Protein AF-A0A366ZLL6-F1 (afdb_monomer)

pLDDT: mean 86.87, std 13.33, range [36.53, 97.62]

Sequence (105 aa):
MARSDVAAGHRADALIRLEEAERARLLTSVFREGSPSVMFRFREAGEHENGDMFGAVIEELEEQLDGRLRVHLLFWSDLARIYVTPGVEFEVWYARTVGDGVVLP

Nearest PDB structures (foldseek):
  2ey4-assembly1_A  TM=4.669E-01  e=7.916E-01  Pyrococcus furiosus
  2v9k-assembly1_A  TM=3.910E-01  e=3.209E+00  Homo sapiens
  5t3x-assembly1_E  TM=2.622E-01  e=1.504E+00  Homo sapiens
  6cet-assembly1_D  TM=3.250E-01  e=2.856E+00  Homo sapiens
  1yuh-assembly2_A  TM=2.947E-01  e=5.751E+00  Mus musculus

Secondary structure (DSSP, 8-state):
---------EEEEEEEEE-HHHHHHHHHHTSSTT---EEEEETTTSSSTT-EEEEEEEEEEEE-TTS-EEEEEEES-TTHHHH--TT-EEEEEESEEEEEEEE--

Structure (mmCIF, N/CA/C/O backbone):
data_AF-A0A366ZLL6-F1
#
_entry.id   AF-A0A366ZLL6-F1
#
loop_
_atom_site.group_PDB
_atom_site.id
_atom_site.type_symbol
_atom_site.label_atom_id
_atom_site.label_alt_id
_atom_site.label_comp_id
_atom_site.label_asym_id
_atom_site.label_entity_id
_atom_site.label_seq_id
_atom_site.pdbx_PDB_ins_code
_atom_site.Cartn_x
_atom_site.Cartn_y
_atom_site.Cartn_z
_atom_site.occupancy
_atom_site.B_iso_or_equiv
_atom_site.auth_seq_id
_atom_site.auth_comp_id
_atom_site.auth_asym_id
_atom_site.auth_atom_id
_atom_site.pdbx_PDB_model_num
ATOM 1 N N . MET A 1 1 ? 14.750 32.183 3.276 1.00 43.66 1 MET A N 1
ATOM 2 C CA . MET A 1 1 ? 13.752 31.097 3.207 1.00 43.66 1 MET A CA 1
ATOM 3 C C . MET A 1 1 ? 13.640 30.671 1.759 1.00 43.66 1 MET A C 1
ATOM 5 O O . MET A 1 1 ? 13.121 31.432 0.960 1.00 43.66 1 MET A O 1
ATOM 9 N N . ALA A 1 2 ? 14.186 29.508 1.428 1.00 36.53 2 ALA A N 1
ATOM 10 C CA . ALA A 1 2 ? 13.964 28.828 0.160 1.00 36.53 2 ALA A CA 1
ATOM 11 C C . ALA A 1 2 ? 13.933 27.338 0.508 1.00 36.53 2 ALA A C 1
ATOM 13 O O . ALA A 1 2 ? 14.966 26.755 0.827 1.00 36.53 2 ALA A O 1
ATOM 14 N N . ARG A 1 3 ? 12.734 26.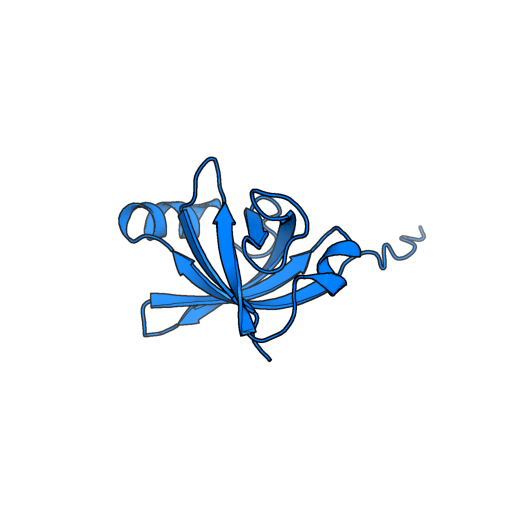752 0.589 1.00 41.09 3 ARG A N 1
ATOM 15 C CA . ARG A 1 3 ? 12.583 25.295 0.574 1.00 41.09 3 ARG A CA 1
ATOM 16 C C . ARG A 1 3 ? 12.740 24.904 -0.891 1.00 41.09 3 ARG A C 1
ATOM 18 O O . ARG A 1 3 ? 11.761 24.926 -1.621 1.00 41.09 3 ARG A O 1
ATOM 25 N N . SER A 1 4 ? 13.984 24.704 -1.324 1.00 44.28 4 SER A N 1
ATOM 26 C CA . SER A 1 4 ? 14.260 24.142 -2.645 1.00 44.28 4 SER A CA 1
ATOM 27 C C . SER A 1 4 ? 13.771 22.702 -2.676 1.00 44.28 4 SER A C 1
ATOM 29 O O . SER A 1 4 ? 14.033 21.927 -1.756 1.00 44.28 4 SER A O 1
ATOM 31 N N . ASP A 1 5 ? 13.025 22.420 -3.732 1.00 45.12 5 ASP A N 1
ATOM 32 C CA . ASP A 1 5 ? 12.315 21.197 -4.057 1.00 45.12 5 ASP A CA 1
ATOM 33 C C . ASP A 1 5 ? 13.146 19.932 -3.832 1.00 45.12 5 ASP A C 1
ATOM 35 O O . ASP A 1 5 ? 14.110 19.661 -4.550 1.00 45.12 5 ASP A O 1
ATOM 39 N N . VAL A 1 6 ? 12.723 19.093 -2.886 1.00 46.91 6 VAL A N 1
ATOM 40 C CA . VAL A 1 6 ? 13.045 17.666 -2.959 1.00 46.91 6 VAL A CA 1
ATOM 41 C C . VAL A 1 6 ? 12.043 17.062 -3.938 1.00 46.91 6 VAL A C 1
ATOM 43 O O . VAL A 1 6 ? 11.020 16.510 -3.552 1.00 46.91 6 VAL A O 1
ATOM 46 N N . ALA A 1 7 ? 12.324 17.220 -5.230 1.00 48.06 7 ALA A N 1
ATOM 47 C CA . ALA A 1 7 ? 11.638 16.529 -6.321 1.00 48.06 7 ALA A CA 1
ATOM 48 C C . ALA A 1 7 ? 12.125 15.069 -6.457 1.00 48.06 7 ALA A C 1
ATOM 50 O O . ALA A 1 7 ? 12.295 14.576 -7.567 1.00 48.06 7 ALA A O 1
ATOM 51 N N . ALA A 1 8 ? 12.413 14.404 -5.334 1.00 55.50 8 ALA A N 1
ATOM 52 C CA . ALA A 1 8 ? 12.862 13.018 -5.286 1.00 55.50 8 ALA A CA 1
ATOM 53 C C . ALA A 1 8 ? 11.748 12.200 -4.637 1.00 55.50 8 ALA A C 1
ATOM 55 O O . ALA A 1 8 ? 11.571 12.213 -3.417 1.00 55.50 8 ALA A O 1
ATOM 56 N N . GLY A 1 9 ? 10.926 11.592 -5.478 1.00 75.88 9 GLY A N 1
ATOM 57 C CA . GLY A 1 9 ? 9.854 10.726 -5.034 1.00 75.88 9 GLY A CA 1
ATOM 58 C C . GLY A 1 9 ? 8.932 10.322 -6.172 1.00 75.88 9 GLY A C 1
ATOM 59 O O . GLY A 1 9 ? 8.524 11.143 -6.994 1.00 75.88 9 GLY A O 1
ATOM 60 N N . HIS A 1 10 ? 8.612 9.033 -6.223 1.00 91.81 10 HIS A N 1
ATOM 61 C CA . HIS A 1 10 ? 7.699 8.463 -7.209 1.00 91.81 10 HIS A CA 1
ATOM 62 C C . HIS A 1 10 ? 6.290 8.412 -6.629 1.00 91.81 10 HIS A C 1
ATOM 64 O O . HIS A 1 10 ? 6.121 8.019 -5.475 1.00 91.81 10 HIS A O 1
ATOM 70 N N . ARG A 1 11 ? 5.286 8.802 -7.415 1.00 93.50 11 ARG A N 1
ATOM 71 C CA . ARG A 1 11 ? 3.880 8.747 -7.002 1.00 93.50 11 ARG A CA 1
ATOM 72 C C . ARG A 1 11 ? 3.157 7.614 -7.696 1.00 93.50 11 ARG A C 1
ATOM 74 O O . ARG A 1 11 ? 3.375 7.392 -8.885 1.00 93.50 11 ARG A O 1
ATOM 81 N N . ALA A 1 12 ? 2.285 6.941 -6.960 1.00 95.19 12 ALA A N 1
ATOM 82 C C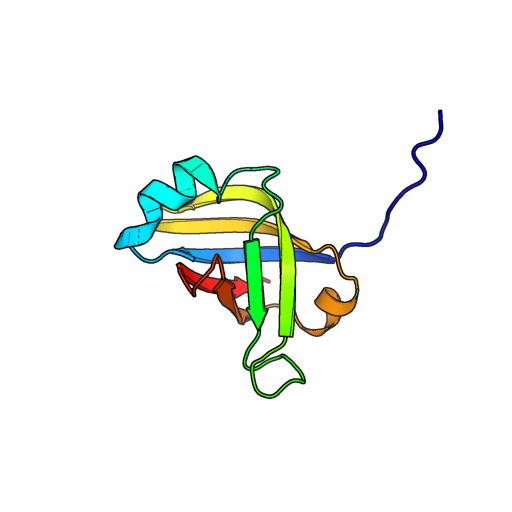A . ALA A 1 12 ? 1.417 5.921 -7.517 1.00 95.19 12 ALA A CA 1
ATOM 83 C C . ALA A 1 12 ? 0.104 5.823 -6.743 1.00 95.19 12 ALA A C 1
ATOM 85 O O . ALA A 1 12 ? 0.078 5.949 -5.517 1.00 95.19 12 ALA A O 1
ATOM 86 N N . ASP A 1 13 ? -0.958 5.523 -7.477 1.00 96.75 13 ASP A N 1
ATOM 87 C CA . ASP A 1 13 ? -2.228 5.110 -6.904 1.00 96.75 13 ASP A CA 1
ATOM 88 C C . ASP A 1 13 ? -2.180 3.606 -6.647 1.00 96.75 13 ASP A C 1
ATOM 90 O O . ASP A 1 13 ? -1.636 2.839 -7.446 1.00 96.75 13 ASP A O 1
ATOM 94 N N . ALA A 1 14 ? -2.764 3.161 -5.542 1.00 97.00 14 ALA A N 1
ATOM 95 C CA . ALA A 1 14 ? -2.849 1.743 -5.242 1.00 97.00 14 ALA A CA 1
ATOM 96 C C . ALA A 1 14 ? -4.167 1.377 -4.568 1.00 97.00 14 ALA A C 1
ATOM 98 O O . ALA A 1 14 ? -4.815 2.195 -3.910 1.00 97.00 14 ALA A O 1
ATOM 99 N N . LEU A 1 15 ? -4.536 0.109 -4.714 1.00 97.50 15 LEU A N 1
ATOM 100 C CA . LEU A 1 15 ? -5.627 -0.502 -3.975 1.00 97.50 15 LEU A CA 1
ATOM 101 C C . LEU A 1 15 ? -5.044 -1.517 -2.998 1.00 97.50 15 LEU A C 1
ATOM 103 O O . LEU A 1 15 ? -4.341 -2.438 -3.406 1.00 97.50 15 LEU A O 1
ATOM 107 N N . ILE A 1 16 ? -5.337 -1.340 -1.715 1.00 96.50 16 ILE A N 1
ATOM 108 C CA . ILE A 1 16 ? -4.789 -2.135 -0.620 1.00 96.50 16 ILE A CA 1
ATOM 109 C C . ILE A 1 16 ? -5.904 -2.888 0.087 1.00 96.50 16 ILE A C 1
ATOM 111 O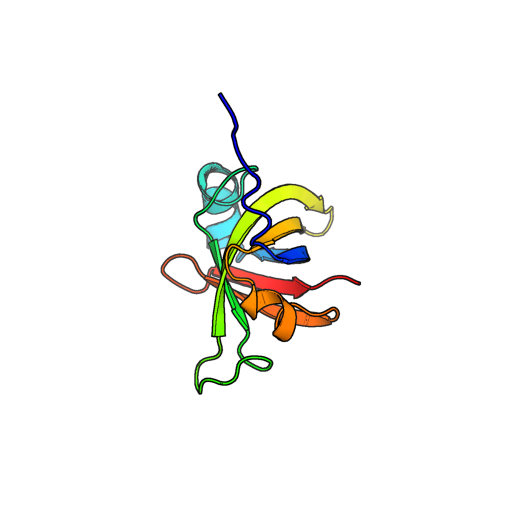 O . ILE A 1 16 ? -6.962 -2.342 0.399 1.00 96.50 16 ILE A O 1
ATOM 115 N N . ARG A 1 17 ? -5.627 -4.139 0.426 1.00 96.31 1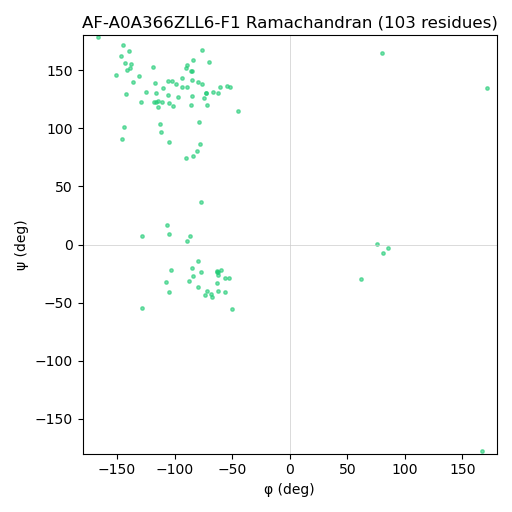7 ARG A N 1
ATOM 116 C CA . ARG A 1 17 ? -6.410 -4.936 1.355 1.00 96.31 17 ARG A CA 1
ATOM 117 C C . ARG A 1 17 ? -5.560 -5.222 2.585 1.00 96.31 17 ARG A C 1
ATOM 119 O O . ARG A 1 17 ? -4.523 -5.870 2.499 1.00 96.31 17 ARG A O 1
ATOM 126 N N . LEU A 1 18 ? -6.018 -4.749 3.740 1.00 95.06 18 LEU A N 1
ATOM 127 C CA . LEU A 1 18 ? -5.413 -5.101 5.023 1.00 95.06 18 LEU A CA 1
ATOM 128 C C . LEU A 1 18 ? -6.000 -6.413 5.543 1.00 95.06 18 LEU A C 1
ATOM 130 O O . LEU A 1 18 ? -7.176 -6.709 5.321 1.00 95.06 18 LEU A O 1
ATOM 134 N N . GLU A 1 19 ? -5.196 -7.174 6.276 1.00 94.31 19 GLU A N 1
ATOM 135 C CA . GLU A 1 19 ? -5.678 -8.330 7.025 1.00 94.31 19 GLU A CA 1
ATOM 136 C C . GLU A 1 19 ? -6.721 -7.897 8.063 1.00 94.31 19 GLU A C 1
ATOM 138 O O . GLU A 1 19 ? -6.531 -6.922 8.793 1.00 94.31 19 GLU A O 1
ATOM 143 N N . GLU A 1 20 ? -7.825 -8.642 8.160 1.00 90.50 20 GLU A N 1
ATOM 144 C CA . GLU A 1 20 ? -8.970 -8.290 9.010 1.00 90.50 20 GLU A CA 1
ATOM 145 C C . GLU A 1 20 ? -8.572 -8.100 10.482 1.00 90.50 20 GLU A C 1
ATOM 147 O O . GLU A 1 20 ? -8.985 -7.129 11.118 1.00 90.50 20 GLU A O 1
ATOM 152 N N . ALA A 1 21 ? 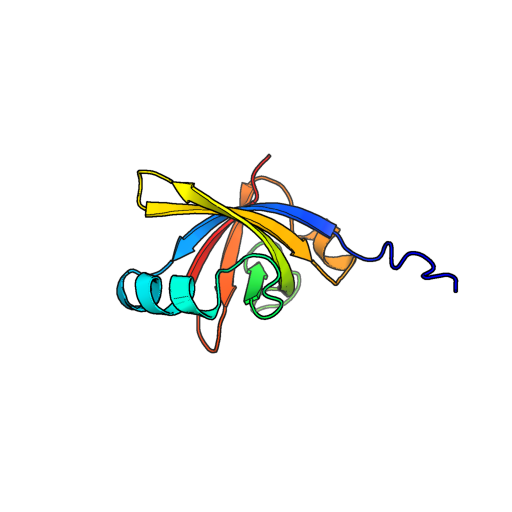-7.694 -8.971 10.992 1.00 89.31 21 ALA A N 1
ATOM 153 C CA . ALA A 1 21 ? -7.194 -8.915 12.365 1.00 89.31 21 ALA A CA 1
ATOM 154 C C . ALA A 1 21 ? -6.401 -7.631 12.676 1.00 89.31 21 ALA A C 1
ATOM 156 O O . ALA A 1 21 ? -6.346 -7.199 13.826 1.00 89.31 21 ALA A O 1
ATOM 157 N N . GLU A 1 22 ? -5.798 -7.006 11.661 1.00 87.44 22 GLU A N 1
ATOM 158 C CA . GLU A 1 22 ? -4.959 -5.814 11.809 1.00 87.44 22 GLU A CA 1
ATOM 159 C C . GLU A 1 22 ? -5.665 -4.524 11.379 1.00 87.44 22 GLU A C 1
ATOM 161 O O . GLU A 1 22 ? -5.291 -3.441 11.837 1.00 87.44 22 GLU A O 1
ATOM 166 N N . ARG A 1 23 ? -6.705 -4.617 10.540 1.00 89.56 23 ARG A N 1
ATOM 167 C CA . ARG A 1 23 ? -7.355 -3.482 9.864 1.00 89.56 23 ARG A CA 1
ATOM 168 C C . ARG A 1 23 ? -7.726 -2.350 10.819 1.00 89.56 23 ARG A C 1
ATOM 170 O O . ARG A 1 23 ? -7.284 -1.220 10.628 1.00 89.56 23 ARG A O 1
ATOM 177 N N . ALA A 1 24 ? -8.498 -2.639 11.869 1.00 88.56 24 ALA A N 1
ATOM 178 C CA . ALA A 1 24 ? -8.981 -1.609 12.796 1.00 88.56 24 ALA A CA 1
ATOM 179 C C . ALA A 1 24 ? -7.830 -0.888 13.529 1.00 88.56 24 ALA A C 1
ATOM 181 O O . ALA A 1 24 ? -7.837 0.335 13.695 1.00 88.56 24 ALA A O 1
ATOM 182 N N . ARG A 1 25 ? -6.801 -1.641 13.933 1.00 89.56 25 ARG A N 1
ATOM 183 C CA . ARG A 1 25 ? -5.614 -1.098 14.603 1.00 89.56 25 ARG A CA 1
ATOM 184 C C . ARG A 1 25 ? -4.779 -0.249 13.649 1.00 89.56 25 ARG A C 1
ATOM 186 O O . ARG A 1 25 ? -4.297 0.814 14.032 1.00 89.56 25 ARG A O 1
ATOM 193 N N . LEU A 1 26 ? -4.595 -0.706 12.415 1.00 89.38 26 LEU A N 1
ATOM 194 C CA . LEU A 1 26 ? -3.775 -0.018 11.425 1.00 89.38 26 LEU A CA 1
ATOM 195 C C . LEU A 1 26 ? -4.436 1.259 10.909 1.00 89.38 26 LEU A C 1
ATOM 197 O O . LEU A 1 26 ? -3.747 2.269 10.825 1.00 89.38 26 LEU A O 1
ATOM 201 N N . LEU A 1 27 ? -5.748 1.273 10.667 1.00 88.69 27 LEU A N 1
ATOM 202 C CA . LEU A 1 27 ? -6.472 2.483 10.245 1.00 88.69 27 LEU A CA 1
ATOM 203 C C . LEU A 1 27 ? -6.450 3.591 11.306 1.00 88.69 27 LEU A C 1
ATOM 205 O O . LEU A 1 27 ? -6.366 4.774 10.993 1.00 88.69 27 LEU A O 1
ATOM 209 N N . THR A 1 28 ? -6.452 3.222 12.586 1.00 86.38 28 THR A N 1
ATOM 210 C CA . THR A 1 28 ? -6.395 4.199 13.685 1.00 86.38 28 THR A CA 1
ATOM 211 C C . THR A 1 28 ? -4.987 4.729 13.959 1.00 86.38 28 THR A C 1
ATOM 213 O O . THR A 1 28 ? -4.847 5.729 14.664 1.00 86.38 28 THR A O 1
ATOM 216 N N . SER A 1 29 ? -3.936 4.095 13.420 1.00 83.88 29 SER A N 1
ATOM 217 C CA . SER A 1 29 ? -2.545 4.397 13.784 1.00 83.88 29 SER A CA 1
ATOM 218 C C . SER A 1 29 ? -1.616 4.668 12.597 1.00 83.88 29 SER A C 1
ATOM 220 O O . SER A 1 29 ? -0.986 5.726 12.557 1.00 83.88 29 SER A O 1
ATOM 222 N N . VAL A 1 30 ? -1.535 3.746 11.643 1.00 86.56 30 VAL A N 1
ATOM 223 C CA . VAL A 1 30 ? -0.509 3.698 10.591 1.00 86.56 30 VAL A CA 1
ATOM 224 C C . VAL A 1 30 ? -1.052 4.135 9.232 1.00 86.56 30 VAL A C 1
ATOM 226 O O . VAL A 1 30 ? -0.369 4.858 8.519 1.00 86.56 30 VAL A O 1
ATOM 229 N N . PHE A 1 31 ? -2.267 3.725 8.875 1.00 86.69 31 PHE A N 1
ATOM 230 C CA . PHE A 1 31 ? -2.904 4.036 7.596 1.00 86.69 31 PHE A CA 1
ATOM 231 C C . PHE A 1 31 ? -3.702 5.330 7.707 1.00 86.69 31 PHE A C 1
ATOM 233 O O . PHE A 1 31 ? -4.921 5.322 7.838 1.00 86.69 31 PHE A O 1
ATOM 240 N N . ARG A 1 32 ? -2.975 6.447 7.734 1.00 86.44 32 ARG A N 1
ATOM 241 C CA . ARG A 1 32 ? -3.515 7.806 7.826 1.00 86.44 32 ARG A CA 1
ATOM 242 C C . ARG A 1 32 ? -2.734 8.718 6.890 1.00 86.44 32 ARG A C 1
ATOM 244 O O . ARG A 1 32 ? -1.552 8.470 6.649 1.00 86.44 32 ARG A O 1
ATOM 251 N N . GLU A 1 33 ? -3.380 9.769 6.407 1.00 86.38 33 GLU A N 1
ATOM 252 C CA . GLU A 1 33 ? -2.732 10.786 5.578 1.00 86.38 33 GLU A CA 1
ATOM 253 C C . GLU A 1 33 ? -1.497 11.366 6.283 1.00 86.38 33 GLU A C 1
ATOM 255 O O . GLU A 1 33 ? -1.497 11.624 7.491 1.00 86.38 33 GLU A O 1
ATOM 260 N N . GLY A 1 34 ? -0.412 11.519 5.529 1.00 82.25 34 GLY A N 1
ATOM 261 C CA . GLY A 1 34 ? 0.889 11.970 6.011 1.00 82.25 34 GLY A CA 1
ATOM 262 C C . GLY A 1 34 ? 1.696 10.923 6.785 1.00 82.25 34 GLY A C 1
ATOM 263 O O . GLY A 1 34 ? 2.803 11.238 7.224 1.00 82.25 34 GLY A O 1
ATOM 264 N N . SER A 1 35 ? 1.198 9.694 6.965 1.00 79.19 35 SER A N 1
ATOM 265 C CA . SER A 1 35 ? 1.921 8.646 7.691 1.00 79.19 35 SER A CA 1
ATOM 266 C C . SER A 1 35 ? 3.120 8.129 6.882 1.00 79.19 35 SER A C 1
ATOM 268 O O . SER A 1 35 ? 2.925 7.602 5.785 1.00 79.19 35 SER A O 1
ATOM 270 N N . PRO A 1 36 ? 4.357 8.237 7.405 1.00 68.06 36 PRO A N 1
ATOM 271 C CA . PRO A 1 36 ? 5.574 7.878 6.678 1.00 68.06 36 PRO A CA 1
ATOM 272 C C . PRO A 1 36 ? 6.006 6.410 6.843 1.00 68.06 36 PRO A C 1
ATOM 274 O O . PRO A 1 36 ? 7.092 6.042 6.415 1.00 68.06 36 PRO A O 1
ATOM 277 N N . SER A 1 37 ? 5.254 5.570 7.558 1.00 69.12 37 SER A N 1
ATOM 278 C CA . SER A 1 37 ? 5.826 4.362 8.187 1.00 69.12 37 SER A CA 1
ATOM 279 C C . SER A 1 37 ? 5.470 3.025 7.533 1.00 69.12 37 SER A C 1
ATOM 281 O O . SER A 1 37 ? 5.639 1.989 8.177 1.00 69.12 37 SER A O 1
ATOM 283 N N . VAL A 1 38 ? 4.980 3.014 6.293 1.00 83.56 38 VAL A N 1
ATOM 284 C CA . VAL A 1 38 ? 4.604 1.767 5.610 1.00 83.56 38 VAL A CA 1
ATOM 285 C C . VAL A 1 38 ? 5.638 1.415 4.549 1.00 83.56 38 VAL A C 1
ATOM 287 O O . VAL A 1 38 ? 5.993 2.240 3.707 1.00 83.56 38 VAL A O 1
ATOM 290 N N . MET A 1 39 ? 6.123 0.176 4.609 1.00 93.12 39 MET A N 1
ATOM 291 C CA . MET A 1 39 ? 6.993 -0.397 3.589 1.00 93.12 39 MET A CA 1
ATOM 292 C C . MET A 1 39 ? 6.150 -1.262 2.655 1.00 93.12 39 MET A C 1
ATOM 294 O O . MET A 1 39 ? 5.296 -2.021 3.110 1.00 93.12 39 MET A O 1
ATOM 298 N N . PHE A 1 40 ? 6.412 -1.176 1.358 1.00 93.38 40 PHE A N 1
ATOM 299 C CA . PHE A 1 40 ? 5.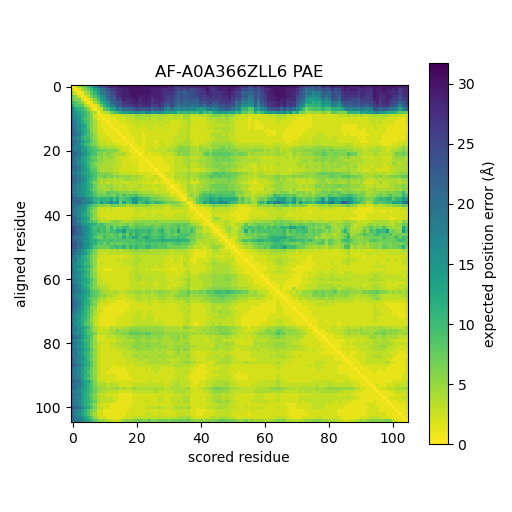725 -1.949 0.328 1.00 93.38 40 PHE A CA 1
ATOM 300 C C . PHE A 1 40 ? 6.732 -2.865 -0.350 1.00 93.38 40 PHE A C 1
ATOM 302 O O . PHE A 1 40 ? 7.760 -2.388 -0.837 1.00 93.38 40 PHE A O 1
ATOM 309 N N . ARG A 1 41 ? 6.469 -4.173 -0.336 1.00 94.75 41 ARG A N 1
ATOM 310 C CA . ARG A 1 41 ? 7.375 -5.196 -0.863 1.00 94.75 41 ARG A CA 1
ATOM 311 C C . ARG A 1 41 ? 6.877 -5.739 -2.194 1.00 94.75 41 ARG A C 1
ATOM 313 O O . ARG A 1 41 ? 5.801 -6.325 -2.256 1.00 94.75 41 ARG A O 1
ATOM 320 N N . PHE A 1 42 ? 7.706 -5.620 -3.220 1.00 92.12 42 PHE A N 1
ATOM 321 C CA . PHE A 1 42 ? 7.435 -6.032 -4.592 1.00 92.12 42 PHE A CA 1
ATOM 322 C C . PHE A 1 42 ? 8.212 -7.317 -4.890 1.00 92.12 42 PHE A C 1
ATOM 324 O O . PHE A 1 42 ? 9.363 -7.269 -5.321 1.00 92.12 42 PHE A O 1
ATOM 331 N N . ARG A 1 43 ? 7.609 -8.475 -4.589 1.00 86.44 43 ARG A N 1
ATOM 332 C CA . ARG A 1 43 ? 8.290 -9.781 -4.685 1.00 86.44 43 ARG A CA 1
ATOM 333 C C . ARG A 1 43 ? 8.629 -10.190 -6.112 1.00 86.44 43 ARG A C 1
ATOM 335 O O . ARG A 1 43 ? 9.730 -10.662 -6.344 1.00 86.44 43 ARG A O 1
ATOM 342 N N . GLU A 1 44 ? 7.681 -10.034 -7.030 1.00 84.56 44 GLU A N 1
ATOM 343 C CA . GLU A 1 44 ? 7.842 -10.509 -8.410 1.00 84.56 44 GLU A CA 1
ATOM 344 C C . GLU A 1 44 ? 8.520 -9.480 -9.314 1.00 84.56 44 GLU A C 1
ATOM 346 O O . GLU A 1 44 ? 9.234 -9.851 -10.239 1.00 84.56 44 GLU A O 1
ATOM 351 N N . ALA A 1 45 ? 8.303 -8.190 -9.045 1.00 79.38 45 ALA A N 1
ATOM 352 C CA . ALA A 1 45 ? 8.905 -7.116 -9.828 1.00 79.38 45 ALA A CA 1
ATOM 353 C C . ALA A 1 45 ? 10.332 -6.767 -9.373 1.00 79.38 45 ALA A C 1
ATOM 355 O O . ALA A 1 45 ? 11.103 -6.259 -10.180 1.00 79.38 45 ALA A O 1
ATOM 356 N N . GLY A 1 46 ? 10.674 -7.003 -8.101 1.00 75.69 46 GLY A N 1
ATOM 357 C CA . GLY A 1 46 ? 11.988 -6.673 -7.548 1.00 75.69 46 GLY A CA 1
ATOM 358 C C . GLY A 1 46 ? 13.121 -7.553 -8.084 1.00 75.69 46 GLY A C 1
ATOM 359 O O . GLY A 1 46 ? 12.906 -8.681 -8.521 1.00 75.69 46 GLY A O 1
ATOM 360 N N . GLU A 1 47 ? 14.349 -7.046 -8.009 1.00 80.69 47 GLU A N 1
ATOM 361 C CA . GLU A 1 47 ? 15.556 -7.731 -8.498 1.00 80.69 47 GLU A CA 1
ATOM 362 C C . GLU A 1 47 ? 16.159 -8.705 -7.469 1.00 80.69 47 GLU A C 1
ATOM 364 O O . GLU A 1 47 ? 16.925 -9.604 -7.824 1.00 80.69 47 GLU A O 1
ATOM 369 N N . HIS A 1 48 ? 15.828 -8.543 -6.185 1.00 84.25 48 HIS A N 1
ATOM 370 C CA . HIS A 1 48 ? 16.356 -9.371 -5.099 1.00 84.25 48 HIS A CA 1
ATOM 371 C C . HIS A 1 48 ? 15.488 -10.609 -4.830 1.00 84.25 48 HIS A C 1
ATOM 373 O O . HIS A 1 48 ? 14.271 -10.572 -4.974 1.00 84.25 48 HIS A O 1
ATOM 379 N N . GLU A 1 49 ? 16.101 -11.687 -4.323 1.00 80.25 49 GLU A N 1
ATOM 380 C CA . GLU A 1 49 ? 15.448 -12.988 -4.052 1.00 80.25 49 GLU A CA 1
ATOM 381 C C . GLU A 1 49 ? 14.176 -12.889 -3.183 1.00 80.25 49 GLU A C 1
ATOM 383 O O . GLU A 1 49 ? 13.259 -13.694 -3.319 1.00 80.25 49 GLU A O 1
ATOM 388 N N . ASN A 1 50 ? 14.092 -11.883 -2.307 1.00 80.38 50 ASN A N 1
ATOM 389 C CA . ASN A 1 50 ? 12.939 -11.651 -1.430 1.00 80.38 50 ASN A CA 1
ATOM 390 C C . ASN A 1 50 ? 12.045 -10.478 -1.876 1.00 80.38 50 ASN A C 1
ATOM 392 O O . ASN A 1 50 ? 11.154 -10.075 -1.123 1.00 80.38 50 ASN A O 1
ATOM 396 N N . GLY A 1 51 ? 12.275 -9.932 -3.069 1.00 86.44 51 GLY A N 1
ATOM 397 C CA . GLY A 1 51 ? 11.673 -8.697 -3.556 1.00 86.44 51 GLY A CA 1
ATOM 398 C C . GLY A 1 51 ? 12.343 -7.434 -3.030 1.00 86.44 51 GLY A C 1
ATOM 399 O O . GLY A 1 51 ? 13.068 -7.448 -2.033 1.00 86.44 51 GLY A O 1
ATOM 400 N N . ASP A 1 52 ? 12.032 -6.321 -3.687 1.00 90.62 52 ASP A N 1
ATOM 401 C CA . ASP A 1 52 ? 12.469 -4.992 -3.273 1.00 90.62 52 ASP A CA 1
ATOM 402 C C . ASP A 1 52 ? 11.425 -4.311 -2.396 1.00 90.62 52 ASP A C 1
ATOM 404 O O . ASP A 1 52 ? 10.218 -4.457 -2.604 1.00 90.62 52 ASP A O 1
ATOM 408 N N . MET A 1 53 ? 11.892 -3.565 -1.393 1.00 93.00 53 MET A N 1
ATOM 409 C CA . MET A 1 53 ? 11.026 -2.845 -0.464 1.00 93.00 53 MET A CA 1
ATOM 410 C C . MET A 1 53 ? 11.217 -1.341 -0.582 1.00 93.00 53 MET A C 1
ATOM 412 O O . MET A 1 53 ? 12.333 -0.835 -0.467 1.00 93.00 53 MET A O 1
ATOM 416 N N . PHE A 1 54 ? 10.108 -0.620 -0.713 1.00 93.06 54 PHE A N 1
ATOM 417 C CA . PHE A 1 54 ? 10.107 0.834 -0.790 1.00 93.06 54 PHE A CA 1
ATOM 418 C C . PHE A 1 54 ? 9.197 1.424 0.281 1.00 93.06 54 PHE A C 1
ATOM 420 O O . PHE A 1 54 ? 8.055 0.998 0.447 1.00 93.06 54 PHE A O 1
ATOM 427 N N . GLY A 1 55 ? 9.716 2.404 1.018 1.00 92.81 55 GLY A N 1
ATOM 428 C CA . GLY A 1 55 ? 8.918 3.205 1.941 1.00 92.81 55 GLY A CA 1
ATOM 429 C C . GLY A 1 55 ? 8.148 4.283 1.190 1.00 92.81 55 GLY A C 1
ATOM 430 O O . GLY A 1 55 ? 8.699 4.907 0.274 1.00 92.81 55 GLY A O 1
ATOM 431 N N . ALA A 1 56 ? 6.897 4.508 1.589 1.00 92.81 56 ALA A N 1
ATOM 432 C CA . ALA A 1 56 ? 6.082 5.593 1.061 1.00 92.81 56 ALA A CA 1
ATOM 433 C C . ALA A 1 56 ? 5.292 6.313 2.153 1.00 92.81 56 ALA A C 1
ATOM 435 O O . ALA A 1 56 ? 4.966 5.749 3.200 1.00 92.81 56 ALA A O 1
ATOM 436 N N . VAL A 1 57 ? 4.961 7.567 1.863 1.00 91.94 57 VAL A N 1
ATOM 437 C CA . VAL A 1 57 ? 3.957 8.338 2.592 1.00 91.94 57 VAL A CA 1
ATOM 438 C C . VAL A 1 57 ? 2.604 8.089 1.944 1.00 91.94 57 VAL A C 1
ATOM 440 O O . VAL A 1 57 ? 2.492 8.128 0.721 1.00 91.94 57 VAL A O 1
ATOM 443 N N . ILE A 1 58 ? 1.579 7.868 2.761 1.00 92.25 58 ILE A N 1
ATOM 444 C CA . ILE A 1 58 ? 0.188 7.895 2.301 1.00 92.25 58 ILE A CA 1
ATOM 445 C C . ILE A 1 58 ? -0.213 9.370 2.196 1.00 92.25 58 ILE A C 1
ATOM 447 O O . ILE A 1 58 ? -0.374 10.023 3.224 1.00 92.25 58 ILE A O 1
ATOM 451 N N . GLU A 1 59 ? -0.300 9.917 0.985 1.00 91.06 59 GLU A N 1
ATOM 452 C CA . GLU A 1 59 ? -0.737 11.303 0.756 1.00 91.06 59 GLU A CA 1
ATOM 453 C C . GLU A 1 59 ? -2.251 11.426 0.975 1.00 91.06 59 GLU A C 1
ATOM 455 O O . GLU A 1 59 ? -2.688 12.331 1.679 1.00 91.06 59 GLU A O 1
ATOM 460 N N . GLU A 1 60 ? -3.024 10.467 0.463 1.00 92.06 60 GLU A N 1
ATOM 461 C CA . GLU A 1 60 ? -4.486 10.412 0.584 1.00 92.06 60 GLU A CA 1
ATOM 462 C C . GLU A 1 60 ? -4.952 8.965 0.792 1.00 92.06 60 GLU A C 1
ATOM 464 O O . GLU A 1 60 ? -4.308 8.016 0.324 1.00 92.06 60 GLU A O 1
ATOM 469 N N . LEU A 1 61 ? -6.069 8.790 1.503 1.00 92.19 61 LEU A N 1
ATOM 470 C CA . LEU A 1 61 ? -6.655 7.482 1.793 1.00 92.19 61 LEU A CA 1
ATOM 471 C C . LEU A 1 61 ? -8.183 7.529 1.739 1.00 92.19 61 LEU A C 1
ATOM 473 O O . LEU A 1 61 ? -8.818 8.322 2.427 1.00 92.19 61 LEU A O 1
ATOM 477 N N . GLU A 1 62 ? -8.769 6.599 0.993 1.00 93.88 62 GLU A N 1
ATOM 478 C CA . GLU A 1 62 ? -10.213 6.436 0.853 1.00 93.88 62 GLU A CA 1
ATOM 479 C C . GLU A 1 62 ? -10.619 4.979 1.114 1.00 93.88 62 GLU A C 1
ATOM 481 O O . GLU A 1 62 ? -10.164 4.049 0.439 1.00 93.88 62 GLU A O 1
ATOM 486 N N . GLU A 1 63 ? -11.514 4.762 2.080 1.00 93.06 63 GLU A N 1
ATOM 487 C CA . GLU A 1 63 ? -12.114 3.446 2.309 1.00 93.06 63 GLU A CA 1
ATOM 488 C C . GLU A 1 63 ? -13.153 3.126 1.229 1.00 93.06 63 GLU A C 1
ATOM 490 O O . GLU A 1 63 ? -14.100 3.877 1.004 1.00 93.06 63 GLU A O 1
ATOM 495 N N . GLN A 1 64 ? -12.995 1.974 0.587 1.00 93.50 64 GLN A N 1
ATOM 496 C CA . GLN A 1 64 ? -13.923 1.460 -0.411 1.00 93.50 64 GLN A CA 1
ATOM 497 C C . GLN A 1 64 ? -15.014 0.609 0.255 1.00 93.50 64 GLN A C 1
ATOM 499 O O . GLN A 1 64 ? -14.813 0.009 1.315 1.00 93.50 64 GLN A O 1
ATOM 504 N N . LEU A 1 65 ? -16.180 0.508 -0.394 1.00 88.06 65 LEU A N 1
ATOM 505 C CA . LEU A 1 65 ? -17.337 -0.241 0.124 1.00 88.06 65 LEU A CA 1
ATOM 506 C C . LEU A 1 65 ? -17.06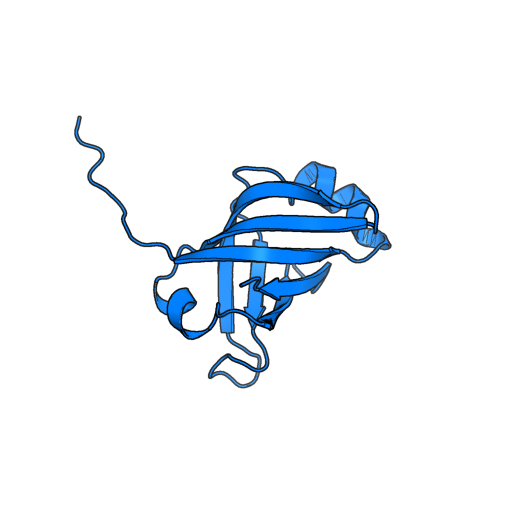7 -1.745 0.309 1.00 88.06 65 LEU A C 1
ATOM 508 O O . LEU A 1 65 ? -17.732 -2.393 1.112 1.00 88.06 65 LEU A O 1
ATOM 512 N N . ASP A 1 66 ? -16.100 -2.299 -0.421 1.00 90.31 66 ASP A N 1
ATOM 513 C CA . ASP A 1 66 ? -15.680 -3.702 -0.338 1.00 90.31 66 ASP A CA 1
ATOM 514 C C . ASP A 1 66 ? -14.614 -3.956 0.747 1.00 90.31 66 ASP A C 1
ATOM 516 O O . ASP A 1 66 ? -14.066 -5.056 0.848 1.00 90.31 66 ASP A O 1
ATOM 520 N N . GLY A 1 67 ? -14.315 -2.944 1.567 1.00 87.94 67 GLY A N 1
ATOM 521 C CA . GLY A 1 67 ? -13.367 -3.018 2.676 1.00 87.94 67 GLY A CA 1
ATOM 522 C C . GLY A 1 67 ? -11.910 -2.763 2.288 1.00 87.94 67 GLY A C 1
ATOM 523 O O . GLY A 1 67 ? -11.060 -2.715 3.189 1.00 87.94 67 GLY A O 1
ATOM 524 N N . ARG A 1 68 ? -11.617 -2.568 0.995 1.00 95.19 68 ARG A N 1
ATOM 525 C CA . ARG A 1 68 ? -10.295 -2.161 0.500 1.00 95.19 68 ARG A CA 1
ATOM 526 C C . ARG A 1 68 ? -10.047 -0.673 0.741 1.00 95.19 68 ARG A C 1
ATOM 528 O O . ARG A 1 68 ? -10.954 0.085 1.074 1.00 95.19 68 ARG A O 1
ATOM 535 N N . LEU A 1 69 ? -8.799 -0.260 0.578 1.00 94.81 69 LEU A N 1
ATOM 536 C CA . LEU A 1 69 ? -8.344 1.117 0.716 1.00 94.81 69 LEU A CA 1
ATOM 537 C C . LEU A 1 69 ? -7.784 1.566 -0.626 1.00 94.81 69 LEU A C 1
ATOM 539 O O . LEU A 1 69 ? -6.848 0.945 -1.130 1.00 94.81 69 LEU A O 1
ATOM 543 N N . ARG A 1 70 ? -8.328 2.637 -1.195 1.00 96.00 70 ARG A N 1
ATOM 544 C CA . ARG A 1 70 ? -7.653 3.360 -2.269 1.00 96.00 70 ARG A CA 1
ATOM 545 C C . ARG A 1 70 ? -6.694 4.346 -1.618 1.00 96.00 70 ARG A C 1
ATOM 547 O O . ARG A 1 70 ? -7.093 5.088 -0.725 1.00 96.00 70 ARG A O 1
ATOM 554 N N . VAL A 1 71 ? -5.434 4.319 -2.025 1.00 95.00 71 VAL A N 1
ATOM 555 C CA . VAL A 1 71 ? -4.400 5.188 -1.463 1.00 95.00 71 VAL A CA 1
ATOM 556 C C . VAL A 1 71 ? -3.613 5.876 -2.564 1.00 95.00 71 VAL A C 1
ATOM 558 O O . VAL A 1 71 ? -3.337 5.279 -3.605 1.00 95.00 71 VAL A O 1
ATOM 561 N N . HIS A 1 72 ? -3.212 7.109 -2.286 1.00 94.81 72 HIS A N 1
ATOM 562 C CA . HIS A 1 72 ? -2.220 7.833 -3.066 1.00 94.81 72 HIS A CA 1
ATOM 563 C C . HIS A 1 72 ? -0.894 7.772 -2.308 1.00 94.81 72 HIS A C 1
ATOM 565 O O . HIS A 1 72 ? -0.810 8.191 -1.152 1.00 94.81 72 HIS A O 1
ATOM 571 N N . LEU A 1 73 ? 0.129 7.185 -2.926 1.00 94.00 73 LEU A N 1
ATOM 572 C CA . LEU A 1 73 ? 1.419 6.918 -2.297 1.00 94.00 73 LEU A CA 1
ATOM 573 C C . LEU A 1 73 ? 2.504 7.814 -2.888 1.00 94.00 73 LEU A C 1
ATOM 575 O O . LEU A 1 73 ? 2.643 7.899 -4.106 1.00 94.00 73 LEU A O 1
ATOM 579 N N . LEU A 1 74 ? 3.333 8.393 -2.020 1.00 93.44 74 LEU A N 1
ATOM 580 C CA . LEU A 1 74 ? 4.583 9.057 -2.383 1.00 93.44 74 LEU A CA 1
ATOM 581 C C . LEU A 1 74 ? 5.769 8.260 -1.842 1.00 93.44 74 LEU A C 1
ATOM 583 O O . LEU A 1 74 ? 6.083 8.311 -0.651 1.00 93.44 74 LEU A O 1
ATOM 587 N N . PHE A 1 75 ? 6.447 7.537 -2.725 1.00 92.38 75 PHE A N 1
ATOM 588 C CA . PHE A 1 75 ? 7.656 6.786 -2.412 1.00 92.38 75 PHE A CA 1
ATOM 589 C C . PHE A 1 75 ? 8.857 7.720 -2.296 1.00 92.38 75 PHE A C 1
ATOM 591 O O . PHE A 1 75 ? 9.038 8.593 -3.138 1.00 92.38 75 PHE A O 1
ATOM 598 N N . TRP A 1 76 ? 9.721 7.511 -1.301 1.00 87.75 76 TRP A N 1
ATOM 599 C CA . TRP A 1 76 ? 10.917 8.352 -1.110 1.00 87.75 76 TRP A CA 1
ATOM 600 C C . TRP A 1 76 ? 12.060 8.054 -2.076 1.00 87.75 76 TRP A C 1
ATOM 602 O O . TRP A 1 76 ? 12.938 8.887 -2.273 1.00 87.75 76 TRP A O 1
ATOM 612 N N . SER A 1 77 ? 12.095 6.837 -2.618 1.00 88.25 77 SER A N 1
ATOM 613 C CA . SER A 1 77 ? 13.170 6.391 -3.497 1.00 88.25 77 SER A CA 1
ATOM 614 C C . SER A 1 77 ? 12.761 6.547 -4.952 1.00 88.25 77 SER A C 1
ATOM 616 O O . SER A 1 77 ? 11.758 5.972 -5.370 1.00 88.25 77 SER A O 1
ATOM 618 N N . ASP A 1 78 ? 13.583 7.225 -5.750 1.00 85.12 78 ASP A N 1
ATOM 619 C CA . ASP A 1 78 ? 13.374 7.317 -7.199 1.00 85.12 78 ASP A CA 1
ATOM 620 C C . ASP A 1 78 ? 13.462 5.950 -7.891 1.00 85.12 78 ASP A C 1
ATOM 622 O O . ASP A 1 78 ? 12.888 5.769 -8.963 1.00 85.12 78 ASP A O 1
ATOM 626 N N . LEU A 1 79 ? 14.136 4.964 -7.284 1.00 86.94 79 LEU A N 1
ATOM 627 C CA . LEU A 1 79 ? 14.168 3.591 -7.803 1.00 86.94 79 LEU A CA 1
ATOM 628 C C . LEU A 1 79 ? 12.782 2.941 -7.803 1.00 86.94 79 LEU A C 1
ATOM 630 O O . LEU A 1 79 ? 12.536 2.060 -8.622 1.00 86.94 79 LEU A O 1
ATOM 634 N N . ALA A 1 80 ? 11.855 3.414 -6.962 1.00 89.94 80 ALA A N 1
ATOM 635 C CA . ALA A 1 80 ? 10.484 2.919 -6.943 1.00 89.94 80 ALA A CA 1
ATOM 636 C C . ALA A 1 80 ? 9.811 3.050 -8.319 1.00 89.94 80 ALA A C 1
ATOM 638 O O . ALA A 1 80 ? 9.014 2.194 -8.677 1.00 89.94 80 ALA A O 1
ATOM 639 N N . ARG A 1 81 ? 10.190 4.031 -9.152 1.00 90.44 81 ARG A N 1
ATOM 640 C CA . ARG A 1 81 ? 9.628 4.202 -10.506 1.00 90.44 81 ARG A CA 1
ATOM 641 C C . ARG A 1 81 ? 9.830 3.000 -11.438 1.00 90.44 81 ARG A C 1
ATOM 643 O O . ARG A 1 81 ? 9.144 2.901 -12.447 1.00 90.44 81 ARG A O 1
ATOM 650 N N . ILE A 1 82 ? 10.815 2.144 -11.151 1.00 89.94 82 ILE A N 1
ATOM 651 C CA . ILE A 1 82 ? 11.128 0.956 -11.958 1.00 89.94 82 ILE A CA 1
ATOM 652 C C . ILE A 1 82 ? 10.153 -0.181 -11.627 1.00 89.94 82 ILE A C 1
ATOM 654 O O . ILE A 1 82 ? 9.738 -0.912 -12.519 1.00 89.94 82 ILE A O 1
ATOM 658 N N . TYR A 1 83 ? 9.764 -0.299 -10.355 1.00 88.44 83 TYR A N 1
ATOM 659 C CA . TYR A 1 83 ? 9.036 -1.455 -9.825 1.00 88.44 83 TYR A CA 1
ATOM 660 C C . TYR A 1 83 ? 7.565 -1.161 -9.527 1.00 88.44 83 TYR A C 1
ATOM 662 O O . TYR A 1 83 ? 6.706 -2.026 -9.682 1.00 88.44 83 TYR A O 1
ATOM 670 N N . VAL A 1 84 ? 7.258 0.075 -9.134 1.00 92.25 84 VAL A N 1
ATOM 671 C CA . VAL A 1 84 ? 5.907 0.559 -8.846 1.00 92.25 84 VAL A CA 1
ATOM 672 C C . VAL A 1 84 ? 5.251 0.978 -10.160 1.00 92.25 84 VAL A C 1
ATOM 674 O O . VAL A 1 84 ? 5.172 2.162 -10.500 1.00 92.25 84 VAL A O 1
ATOM 677 N N . THR A 1 85 ? 4.823 -0.023 -10.924 1.00 92.50 85 THR A N 1
ATOM 678 C CA . THR A 1 85 ? 4.172 0.143 -12.228 1.00 92.50 85 THR A CA 1
ATOM 679 C C . THR A 1 85 ? 2.755 -0.437 -12.204 1.00 92.50 85 THR A C 1
ATOM 681 O O . THR A 1 85 ? 2.494 -1.339 -11.406 1.00 92.50 85 THR A O 1
ATOM 684 N N . PRO A 1 86 ? 1.822 0.068 -13.035 1.00 95.06 86 PRO A N 1
ATOM 685 C CA . PRO A 1 86 ? 0.435 -0.390 -13.037 1.00 95.06 86 PRO A CA 1
ATOM 686 C C . PRO A 1 86 ? 0.276 -1.907 -13.145 1.00 95.06 86 PRO A C 1
ATOM 688 O O . PRO A 1 86 ? 0.910 -2.556 -13.974 1.00 95.06 86 PRO A O 1
ATOM 691 N N . GLY A 1 87 ? -0.618 -2.462 -12.329 1.00 95.12 87 GLY A N 1
ATOM 692 C CA . GLY A 1 87 ? -0.916 -3.892 -12.280 1.00 95.12 87 GLY A CA 1
ATOM 693 C C . GLY A 1 87 ? 0.070 -4.721 -11.459 1.00 95.12 87 GLY A C 1
ATOM 694 O O . GLY A 1 87 ? -0.201 -5.896 -11.230 1.00 95.12 87 GLY A O 1
ATOM 695 N N . VAL A 1 88 ? 1.177 -4.142 -10.984 1.00 95.50 88 VAL A N 1
ATOM 696 C CA . VAL A 1 88 ? 2.114 -4.863 -10.120 1.00 95.50 88 VAL A CA 1
ATOM 697 C C . VAL A 1 88 ? 1.519 -5.044 -8.730 1.00 95.50 88 VAL A C 1
ATOM 699 O O . VAL A 1 88 ? 1.049 -4.091 -8.101 1.00 95.50 88 VAL A O 1
ATOM 702 N N . GLU A 1 89 ? 1.580 -6.280 -8.247 1.00 96.56 89 GLU A N 1
ATOM 703 C CA . GLU A 1 89 ? 1.179 -6.651 -6.898 1.00 96.56 89 GLU A CA 1
ATOM 704 C C . GLU A 1 89 ? 2.311 -6.431 -5.890 1.00 96.56 89 GLU A C 1
ATOM 706 O O . GLU A 1 89 ? 3.505 -6.546 -6.191 1.00 96.56 89 GLU A O 1
ATOM 711 N N . PHE A 1 90 ? 1.925 -6.129 -4.657 1.00 96.19 90 PHE A N 1
ATOM 712 C CA . PHE A 1 90 ? 2.849 -5.927 -3.555 1.00 96.19 90 PHE A CA 1
ATOM 713 C C . PHE A 1 90 ? 2.254 -6.391 -2.232 1.00 96.19 90 PHE A C 1
ATOM 715 O O . PHE A 1 90 ? 1.043 -6.510 -2.058 1.00 96.19 90 PHE A O 1
ATOM 722 N N . GLU A 1 91 ? 3.128 -6.586 -1.253 1.00 96.62 91 GLU A N 1
ATOM 723 C CA . GLU A 1 91 ? 2.741 -6.805 0.134 1.00 96.62 91 GLU A CA 1
ATOM 724 C C . GLU A 1 91 ? 2.939 -5.535 0.954 1.00 96.62 91 GLU A C 1
ATOM 726 O O . GLU A 1 91 ? 3.940 -4.827 0.823 1.00 96.62 91 GLU A O 1
ATOM 731 N N . VAL A 1 92 ? 2.002 -5.285 1.859 1.00 95.00 92 VAL A N 1
ATOM 732 C CA . VAL A 1 92 ? 2.102 -4.231 2.861 1.00 95.00 92 VAL A CA 1
ATOM 733 C C . VAL A 1 92 ? 2.866 -4.770 4.059 1.00 95.00 92 VAL A C 1
ATOM 735 O O . VAL A 1 92 ? 2.422 -5.713 4.719 1.00 95.00 92 VAL A O 1
ATOM 738 N N . TRP A 1 93 ? 3.993 -4.145 4.380 1.00 92.69 93 TRP A N 1
ATOM 739 C CA . TRP A 1 93 ? 4.865 -4.563 5.465 1.00 92.69 93 TRP A CA 1
ATOM 740 C C . TRP A 1 93 ? 4.920 -3.523 6.589 1.00 92.69 93 TRP A C 1
ATOM 742 O O . TRP A 1 93 ? 5.288 -2.362 6.397 1.00 92.69 93 TRP A O 1
ATOM 752 N N . TYR A 1 94 ? 4.585 -3.975 7.796 1.00 89.94 94 TYR A N 1
ATOM 753 C CA . TYR A 1 94 ? 4.674 -3.218 9.038 1.00 89.94 94 TYR A CA 1
ATOM 754 C C . TYR A 1 94 ? 5.049 -4.160 10.189 1.00 89.94 94 TYR A C 1
ATOM 756 O O . TYR A 1 94 ? 4.184 -4.798 10.792 1.00 89.94 94 TYR A O 1
ATOM 764 N N . ALA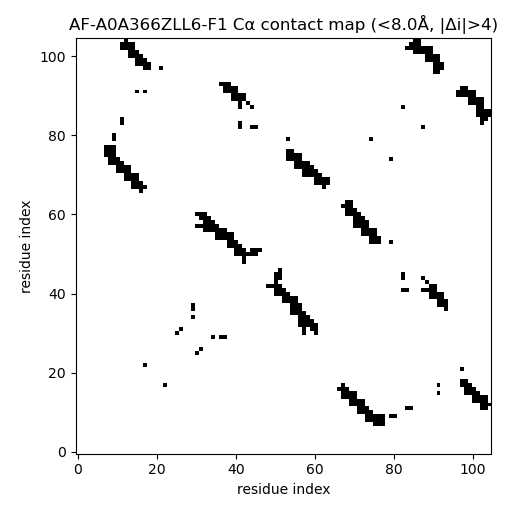 A 1 95 ? 6.356 -4.304 10.445 1.00 88.06 95 ALA A N 1
ATOM 765 C CA . ALA A 1 95 ? 6.987 -5.338 11.290 1.00 88.06 95 ALA A CA 1
ATOM 766 C C . ALA A 1 95 ? 6.777 -6.795 10.809 1.00 88.06 95 ALA A C 1
ATOM 768 O O . ALA A 1 95 ? 7.641 -7.647 11.002 1.00 88.06 95 ALA A O 1
ATOM 769 N N . ARG A 1 96 ? 5.652 -7.066 10.147 1.00 90.94 96 ARG A N 1
ATOM 770 C CA . ARG A 1 96 ? 5.284 -8.271 9.402 1.00 90.94 96 ARG A CA 1
ATOM 771 C C . ARG A 1 96 ? 4.438 -7.873 8.191 1.00 90.94 96 ARG A C 1
ATOM 773 O O . ARG A 1 96 ? 4.022 -6.720 8.093 1.00 90.94 96 ARG A O 1
ATOM 780 N N . THR A 1 97 ? 4.151 -8.813 7.297 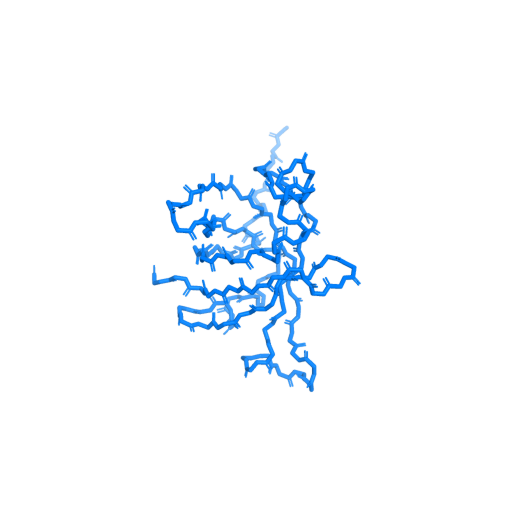1.00 94.12 97 THR A N 1
ATOM 781 C CA . THR A 1 97 ? 3.096 -8.606 6.296 1.00 94.12 97 THR A CA 1
ATOM 782 C C . THR A 1 97 ? 1.757 -8.416 7.012 1.00 94.12 97 THR A C 1
ATOM 784 O O . THR A 1 97 ? 1.447 -9.170 7.931 1.00 94.12 97 THR A O 1
ATOM 787 N N . VAL A 1 98 ? 1.020 -7.369 6.643 1.00 94.81 98 VAL A N 1
ATOM 788 C CA . VAL A 1 98 ? -0.287 -7.009 7.229 1.00 94.81 98 VAL A CA 1
ATOM 789 C C . VAL A 1 98 ? -1.366 -6.797 6.166 1.00 94.81 98 VAL A C 1
ATOM 791 O O . VAL A 1 98 ? -2.464 -6.327 6.466 1.00 94.81 98 VAL A O 1
ATOM 794 N N . GLY A 1 99 ? -1.040 -7.095 4.914 1.00 95.25 99 GLY A N 1
ATOM 795 C CA . GLY A 1 99 ? -1.922 -6.917 3.779 1.00 95.25 99 GLY A CA 1
ATOM 796 C C . GLY A 1 99 ? -1.182 -7.033 2.457 1.00 95.25 99 GLY A C 1
ATOM 797 O O . GLY A 1 99 ? 0.031 -7.250 2.406 1.00 95.25 99 GLY A O 1
ATOM 798 N N . ASP A 1 100 ? -1.938 -6.827 1.398 1.00 97.19 100 ASP A N 1
ATOM 799 C CA . ASP A 1 100 ? -1.505 -6.869 0.009 1.00 97.19 100 ASP A CA 1
ATOM 800 C C . ASP A 1 100 ? -2.166 -5.741 -0.771 1.00 97.19 100 ASP A C 1
ATOM 802 O O . ASP A 1 100 ? -3.096 -5.082 -0.296 1.00 97.19 100 ASP A O 1
ATOM 806 N N . GLY A 1 101 ? -1.662 -5.488 -1.966 1.00 96.69 101 GLY A N 1
ATOM 807 C CA . GLY A 1 101 ? -2.262 -4.523 -2.856 1.00 96.69 101 GLY A CA 1
ATOM 808 C C . GLY A 1 101 ? -1.739 -4.623 -4.271 1.00 96.69 101 GLY A C 1
ATOM 809 O O . GLY A 1 101 ? -0.880 -5.442 -4.592 1.00 96.69 101 GLY A O 1
ATOM 810 N N . VAL A 1 102 ? -2.292 -3.761 -5.111 1.00 97.62 102 VAL A N 1
ATOM 811 C CA . VAL A 1 102 ? -1.943 -3.640 -6.521 1.00 97.62 102 VAL A CA 1
ATOM 812 C C . VAL A 1 102 ? -1.825 -2.170 -6.890 1.00 97.62 102 VAL A C 1
ATOM 814 O O . VAL A 1 102 ? -2.614 -1.337 -6.430 1.00 97.62 102 VAL A O 1
ATOM 817 N N . VAL A 1 103 ? -0.826 -1.844 -7.704 1.00 97.19 103 VAL A N 1
ATOM 818 C CA . VAL A 1 103 ? -0.659 -0.504 -8.274 1.00 97.19 103 VAL A CA 1
ATOM 819 C C . VAL A 1 103 ? -1.728 -0.284 -9.343 1.00 97.19 103 VAL A C 1
ATOM 821 O O . VAL A 1 103 ? -1.931 -1.127 -10.219 1.00 97.19 103 VAL A O 1
ATOM 824 N N . LEU A 1 104 ? -2.431 0.839 -9.271 1.00 96.81 104 LEU A N 1
ATOM 825 C CA . LEU A 1 104 ? -3.493 1.183 -10.209 1.00 96.81 104 LEU A CA 1
ATOM 826 C C . LEU A 1 104 ? -2.933 1.839 -11.493 1.00 96.81 104 LEU A C 1
ATOM 828 O O . LEU A 1 104 ? -1.795 2.314 -11.484 1.00 96.81 104 LEU A O 1
ATOM 832 N N . PRO A 1 105 ? -3.701 1.820 -12.602 1.00 90.56 105 PRO A N 1
ATOM 833 C CA . PRO A 1 105 ? -3.367 2.523 -13.845 1.00 90.56 105 PRO A CA 1
ATOM 834 C C . PRO A 1 105 ? -3.260 4.040 -13.706 1.00 90.56 105 PRO A C 1
ATOM 836 O O . PRO A 1 105 ? -4.053 4.615 -12.925 1.00 90.56 105 PRO A O 1
#

Radius of gyration: 13.59 Å; Cα contacts (8 Å, |Δi|>4): 230; chains: 1; bounding box: 34×44×28 Å

Solvent-accessible surface area (backbone atoms only — not comparable to full-atom values): 5795 Å² total; per-residue (Å²): 143,77,88,74,79,81,86,59,50,30,74,48,46,30,43,35,40,57,37,76,94,46,36,71,63,35,54,77,70,56,61,40,65,71,28,65,77,44,31,38,33,23,50,82,68,29,92,44,100,81,23,39,74,45,49,26,26,29,67,41,75,44,83,42,97,87,68,33,32,42,34,35,34,41,25,62,45,62,70,44,60,78,51,72,41,62,71,39,57,33,34,34,36,66,105,44,80,50,30,35,33,34,28,43,127

Foldseek 3Di:
DDPPDPPQWDKFKKKKDFDPVCLVVCVVPQPDAQRFQKKKFQCPQAPDNRGDIWTWGFNDWDQDPVRIIITMTITRHNCCVRRLDFQGKIFIDDVHGGIIMGTHD

Mean predicted aligned error: 5.7 Å